Protein AF-A0A8J3GQY0-F1 (afdb_monomer_lite)

pLDDT: mean 91.69, std 11.31, range [43.56, 98.62]

Sequence (70 aa):
MELNVVPAIEGVFRVVVDGEPVGYVVEVGRVFVTLRGPVYNTSIEVGQSLEFEAAVRLLAREKLASRVGG

Foldseek 3Di:
DDWDWDDPDVQKIFIADPNATQFIWGDDPQKTWAWGDRDHVPTHTPDMDSDPVVSNVSSVVVVVVVVVVD

Secondary structure (DSSP, 8-state):
--EEEEEEETTEEEEEETTEEEEEEEEETTEEEEEESSSGGG-EEEEEESSHHHHHHHHHHHHHHHHH--

Radius of gyration: 11.13 Å; chains: 1; bounding box: 22×21×35 Å

Organism: NCBI:txid2708254

Structure (mmCIF, N/CA/C/O backbone):
data_AF-A0A8J3GQY0-F1
#
_entry.id   AF-A0A8J3GQY0-F1
#
loop_
_atom_site.group_PDB
_atom_site.id
_atom_site.type_symbol
_atom_site.label_atom_id
_atom_site.label_alt_id
_atom_site.label_comp_id
_atom_site.label_asym_id
_atom_site.label_entity_id
_atom_site.label_seq_id
_atom_site.pdbx_PDB_ins_code
_atom_site.Cartn_x
_atom_site.Cartn_y
_atom_site.Cartn_z
_atom_site.occupancy
_atom_site.B_iso_or_equiv
_atom_site.auth_seq_id
_atom_site.auth_comp_id
_atom_site.auth_asym_id
_atom_site.auth_atom_id
_atom_site.pdbx_PDB_model_num
ATOM 1 N N . MET A 1 1 ? -3.400 -10.806 -13.909 1.00 78.50 1 MET A N 1
ATOM 2 C CA . MET A 1 1 ? -2.737 -9.941 -12.926 1.00 78.50 1 MET A CA 1
ATOM 3 C C . MET A 1 1 ? -2.811 -10.645 -11.595 1.00 78.50 1 MET A C 1
ATOM 5 O O . MET A 1 1 ? -3.913 -10.880 -11.110 1.00 78.50 1 MET A O 1
ATOM 9 N N . GLU A 1 2 ? -1.666 -11.036 -11.066 1.00 90.12 2 GLU A N 1
ATOM 10 C CA . GLU A 1 2 ? -1.549 -11.577 -9.717 1.00 90.12 2 GLU A CA 1
ATOM 11 C C . GLU A 1 2 ? -1.317 -10.415 -8.747 1.00 90.12 2 GLU A C 1
ATOM 13 O O . GLU A 1 2 ? -0.446 -9.579 -8.982 1.00 90.12 2 GLU A O 1
ATOM 18 N N . LEU A 1 3 ? -2.132 -10.327 -7.696 1.00 93.94 3 LEU A N 1
ATOM 19 C CA . LEU A 1 3 ? -2.067 -9.267 -6.693 1.00 93.94 3 LEU A CA 1
ATOM 20 C C . LEU A 1 3 ? -1.761 -9.896 -5.340 1.00 93.94 3 LEU A C 1
ATOM 22 O O . LEU A 1 3 ? -2.586 -10.627 -4.798 1.00 93.94 3 LEU A O 1
ATOM 26 N N . ASN A 1 4 ? -0.600 -9.560 -4.793 1.00 96.56 4 ASN A N 1
ATOM 27 C CA . ASN A 1 4 ? -0.140 -10.034 -3.499 1.00 96.56 4 ASN A CA 1
ATOM 28 C C . ASN A 1 4 ? 0.034 -8.847 -2.550 1.00 96.56 4 ASN A C 1
ATOM 30 O O . ASN A 1 4 ? 0.568 -7.801 -2.923 1.00 96.56 4 ASN A O 1
ATOM 34 N N . VAL A 1 5 ? -0.411 -9.013 -1.307 1.00 97.50 5 VAL A N 1
ATOM 35 C CA . VAL A 1 5 ? -0.263 -8.011 -0.250 1.00 97.50 5 VAL A CA 1
ATOM 36 C C . VAL A 1 5 ? 0.529 -8.642 0.881 1.00 97.50 5 VAL A C 1
ATOM 38 O O . VAL A 1 5 ? 0.117 -9.651 1.448 1.00 97.50 5 VAL A O 1
ATOM 41 N N . VAL A 1 6 ? 1.691 -8.070 1.177 1.00 97.38 6 VAL A N 1
ATOM 42 C CA . VAL A 1 6 ? 2.666 -8.646 2.105 1.00 97.38 6 VAL A CA 1
ATOM 43 C C . VAL A 1 6 ? 2.902 -7.662 3.251 1.00 97.38 6 VAL A C 1
ATOM 45 O O . VAL A 1 6 ? 3.266 -6.515 2.980 1.00 97.38 6 VAL A O 1
ATOM 48 N N . PRO A 1 7 ? 2.730 -8.062 4.522 1.00 97.25 7 PRO A N 1
ATOM 49 C CA . PRO A 1 7 ? 3.122 -7.231 5.657 1.00 97.25 7 PRO A CA 1
ATOM 50 C C . PRO A 1 7 ? 4.617 -6.892 5.574 1.00 97.25 7 PRO A C 1
ATOM 52 O O . PRO A 1 7 ? 5.446 -7.783 5.392 1.00 97.25 7 PRO A O 1
ATOM 55 N N . ALA A 1 8 ? 4.967 -5.610 5.671 1.00 95.38 8 ALA A N 1
ATOM 56 C CA . ALA A 1 8 ? 6.356 -5.152 5.653 1.00 95.38 8 ALA A CA 1
ATOM 57 C C . ALA A 1 8 ? 6.855 -4.869 7.075 1.00 95.38 8 ALA A C 1
ATOM 59 O O . ALA A 1 8 ? 7.866 -5.420 7.498 1.00 95.38 8 ALA A O 1
ATOM 60 N N . ILE A 1 9 ? 6.114 -4.030 7.796 1.00 95.00 9 ILE A N 1
ATOM 61 C CA . ILE A 1 9 ? 6.240 -3.752 9.231 1.00 95.00 9 ILE A CA 1
ATOM 62 C C . ILE A 1 9 ? 4.830 -3.514 9.789 1.00 95.00 9 ILE A C 1
ATOM 64 O O . ILE A 1 9 ? 3.860 -3.507 9.029 1.00 95.00 9 ILE A O 1
ATOM 68 N N . GLU A 1 10 ? 4.698 -3.326 11.101 1.00 96.94 10 GLU A N 1
ATOM 69 C CA . GLU A 1 10 ? 3.409 -3.017 11.728 1.00 96.94 10 GLU A CA 1
ATOM 70 C C . GLU A 1 10 ? 2.730 -1.813 11.051 1.00 96.94 10 GLU A C 1
ATOM 72 O O . GLU A 1 10 ? 3.352 -0.770 10.846 1.00 96.94 10 GLU A O 1
ATOM 77 N N . GLY A 1 11 ? 1.472 -1.996 10.637 1.00 97.25 11 GLY A N 1
ATOM 78 C CA . GLY A 1 11 ? 0.683 -0.978 9.937 1.00 97.25 11 GLY A CA 1
ATOM 79 C C . GLY A 1 11 ? 1.113 -0.679 8.494 1.00 97.25 11 GLY A C 1
ATOM 80 O O . GLY A 1 11 ? 0.504 0.176 7.858 1.00 97.25 11 GLY A O 1
ATOM 81 N N . VAL A 1 12 ? 2.127 -1.355 7.937 1.00 98.06 12 VAL A N 1
ATOM 82 C CA . VAL A 1 12 ? 2.611 -1.115 6.566 1.00 98.06 12 VAL A CA 1
ATOM 83 C C . VAL A 1 12 ? 2.558 -2.392 5.740 1.00 98.06 12 VAL A C 1
ATOM 85 O O . VAL A 1 12 ? 3.227 -3.386 6.029 1.00 98.06 12 VAL A O 1
ATOM 88 N N . PHE A 1 13 ? 1.832 -2.330 4.631 1.00 98.44 13 PHE A N 1
ATOM 89 C CA . PHE A 1 13 ? 1.602 -3.449 3.727 1.00 98.44 13 PHE A CA 1
ATOM 90 C C . PHE A 1 13 ? 2.196 -3.136 2.360 1.00 98.44 13 PHE A C 1
ATOM 92 O O . PHE A 1 13 ? 1.837 -2.146 1.733 1.00 98.44 13 PHE A O 1
ATOM 99 N N . ARG A 1 14 ? 3.102 -3.976 1.866 1.00 98.12 14 ARG A N 1
ATOM 100 C CA . ARG A 1 14 ? 3.638 -3.874 0.507 1.00 98.12 14 ARG A CA 1
ATOM 101 C C . ARG A 1 14 ? 2.666 -4.515 -0.472 1.00 98.12 14 ARG A C 1
ATOM 103 O O . ARG A 1 14 ? 2.265 -5.661 -0.283 1.00 98.12 14 ARG A O 1
ATOM 110 N N . VAL A 1 15 ? 2.345 -3.803 -1.544 1.00 97.25 15 VAL A N 1
ATOM 111 C CA . VAL A 1 15 ? 1.524 -4.323 -2.637 1.00 97.25 15 VAL A CA 1
A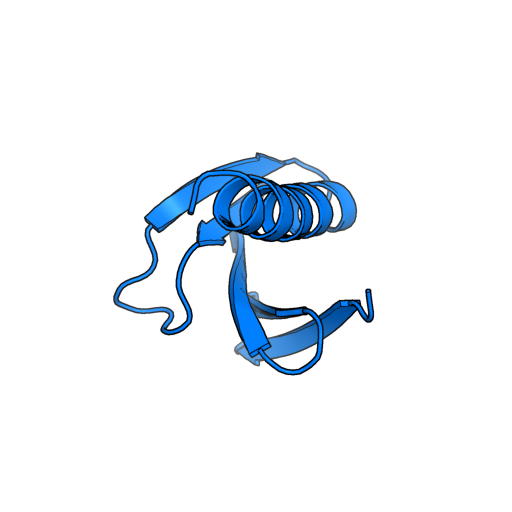TOM 112 C C . VAL A 1 15 ? 2.435 -4.735 -3.786 1.00 97.25 15 VAL A C 1
ATOM 11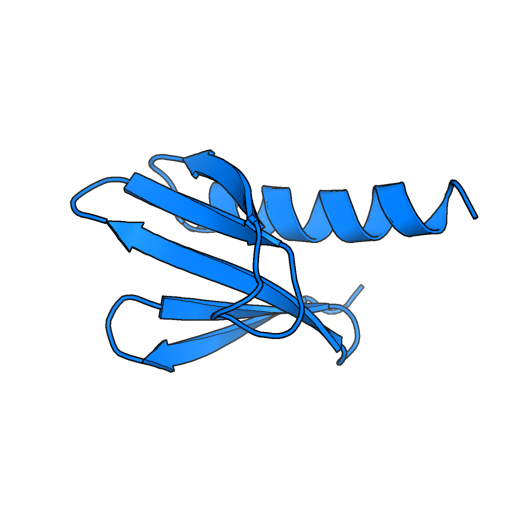4 O O . VAL A 1 15 ? 3.273 -3.957 -4.252 1.00 97.25 15 VAL A O 1
ATOM 117 N N . VAL A 1 16 ? 2.271 -5.976 -4.226 1.00 95.44 16 VAL A N 1
ATOM 118 C CA . VAL A 1 16 ? 3.045 -6.618 -5.285 1.00 95.44 16 VAL A CA 1
ATOM 119 C C . VAL A 1 16 ? 2.085 -7.019 -6.399 1.00 95.44 16 VAL A C 1
ATOM 121 O O . VAL A 1 16 ? 1.075 -7.676 -6.148 1.00 95.44 16 VAL A O 1
ATOM 124 N N . VAL A 1 17 ? 2.393 -6.616 -7.627 1.00 93.38 17 VAL A N 1
ATOM 125 C CA . VAL A 1 17 ? 1.601 -6.918 -8.822 1.00 93.38 17 VAL A CA 1
ATOM 126 C C . VAL A 1 17 ? 2.487 -7.655 -9.809 1.00 93.38 17 VAL A C 1
ATOM 128 O O . VAL A 1 17 ? 3.538 -7.140 -10.178 1.00 93.38 17 VAL A O 1
ATOM 131 N N . ASP A 1 18 ? 2.069 -8.850 -10.226 1.00 92.69 18 ASP A N 1
ATOM 132 C CA . ASP A 1 18 ? 2.821 -9.709 -11.152 1.00 92.69 18 ASP A CA 1
A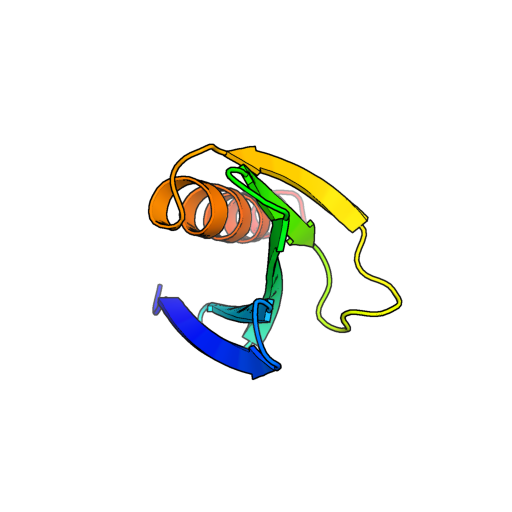TOM 133 C C . ASP A 1 18 ? 4.293 -9.906 -10.705 1.00 92.69 18 ASP A C 1
ATOM 135 O O . ASP A 1 18 ? 5.221 -9.882 -11.508 1.00 92.69 18 ASP A O 1
ATOM 139 N N . GLY A 1 19 ? 4.513 -10.051 -9.391 1.00 92.44 19 GLY A N 1
ATOM 140 C CA . GLY A 1 19 ? 5.841 -10.221 -8.785 1.00 92.44 19 GLY A CA 1
ATOM 141 C C . GLY A 1 19 ? 6.630 -8.927 -8.538 1.00 92.44 19 GLY A C 1
ATOM 142 O O . GLY A 1 19 ? 7.655 -8.967 -7.859 1.00 92.44 19 GLY A O 1
ATOM 143 N N . GLU A 1 20 ? 6.151 -7.769 -9.001 1.00 92.25 20 GLU A N 1
ATOM 144 C CA . GLU A 1 20 ? 6.827 -6.481 -8.823 1.00 92.25 20 GLU A CA 1
ATOM 145 C C . GLU A 1 20 ? 6.205 -5.641 -7.695 1.00 92.25 20 GLU A C 1
ATOM 147 O O . GLU A 1 20 ? 4.987 -5.439 -7.674 1.00 92.25 20 GLU A O 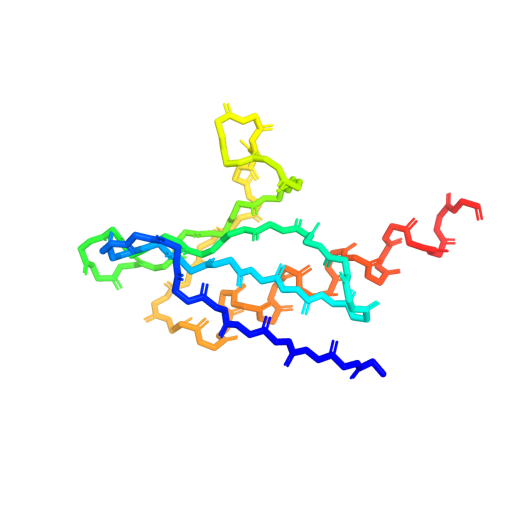1
ATOM 152 N N . PRO A 1 21 ? 7.004 -5.081 -6.768 1.00 93.94 21 PRO A N 1
ATOM 153 C CA . PRO A 1 21 ? 6.497 -4.140 -5.780 1.00 93.94 21 PRO A CA 1
ATOM 154 C C . PRO A 1 21 ? 6.077 -2.835 -6.461 1.00 93.94 21 PRO A C 1
ATOM 156 O O . PRO A 1 21 ? 6.884 -2.153 -7.093 1.00 93.94 21 PRO A O 1
ATOM 159 N N . VAL A 1 22 ? 4.807 -2.470 -6.312 1.00 95.38 22 VAL A N 1
ATOM 160 C CA . VAL A 1 22 ? 4.241 -1.251 -6.915 1.00 95.38 22 VAL A CA 1
ATOM 161 C C . VAL A 1 22 ? 4.105 -0.108 -5.913 1.00 95.38 22 VAL A C 1
ATOM 163 O O . VAL A 1 22 ? 4.048 1.061 -6.302 1.00 95.38 22 VAL A O 1
ATOM 166 N N . GLY A 1 23 ? 4.076 -0.432 -4.623 1.0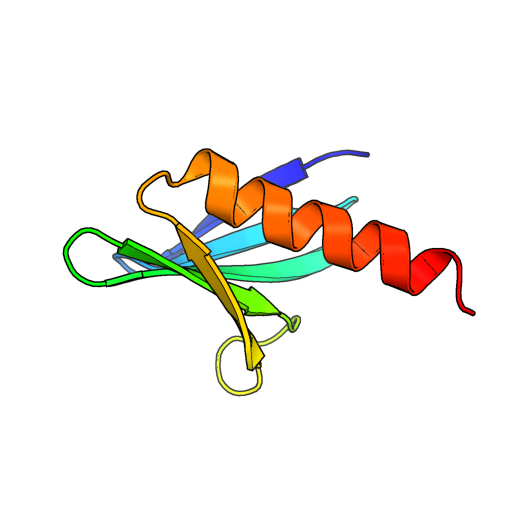0 97.00 23 GLY A N 1
ATOM 167 C CA . GLY A 1 23 ? 3.861 0.542 -3.567 1.00 97.00 23 GLY A CA 1
ATOM 168 C C . GLY A 1 23 ? 3.472 -0.092 -2.243 1.00 97.00 23 GLY A C 1
ATOM 169 O O . GLY A 1 23 ? 3.685 -1.286 -2.008 1.00 97.00 23 GLY A O 1
ATOM 170 N N . TYR A 1 24 ? 2.893 0.733 -1.383 1.00 98.31 24 TYR A N 1
ATOM 171 C CA . TYR A 1 24 ? 2.556 0.395 -0.014 1.00 98.31 24 TYR A CA 1
ATOM 172 C C . TYR A 1 24 ? 1.178 0.940 0.349 1.00 98.31 24 TYR A C 1
ATOM 174 O O . TYR A 1 24 ? 0.745 1.966 -0.171 1.00 98.31 24 TYR A O 1
ATOM 182 N N . VAL A 1 25 ? 0.510 0.262 1.270 1.00 98.31 25 VAL A N 1
ATOM 183 C CA . VAL A 1 25 ? -0.648 0.779 1.992 1.00 98.31 25 VAL A CA 1
ATOM 184 C C . VAL A 1 25 ? -0.244 0.926 3.452 1.00 98.31 25 VAL A C 1
ATOM 186 O O . VAL A 1 25 ? 0.309 -0.008 4.033 1.00 98.31 25 VAL A O 1
ATOM 189 N N . VAL A 1 26 ? -0.487 2.100 4.025 1.00 98.44 26 VAL A N 1
ATOM 190 C CA . VAL A 1 26 ? -0.125 2.441 5.403 1.00 98.44 26 VAL A CA 1
ATOM 191 C C . VAL A 1 26 ? -1.388 2.711 6.197 1.00 98.44 26 VAL A C 1
ATOM 193 O O . VAL A 1 26 ? -2.186 3.568 5.824 1.00 98.44 26 VAL A O 1
ATOM 196 N N . GLU A 1 27 ? -1.569 1.990 7.293 1.00 98.38 27 GLU A N 1
ATOM 197 C CA . GLU A 1 27 ? -2.609 2.261 8.273 1.00 98.38 27 GLU A CA 1
ATOM 198 C C . GLU A 1 27 ? -2.210 3.470 9.125 1.00 98.38 27 GLU A C 1
ATOM 200 O O . GLU A 1 27 ? -1.187 3.472 9.809 1.00 98.38 27 GLU A O 1
ATOM 205 N N . VAL A 1 28 ? -3.025 4.521 9.075 1.00 97.06 28 VAL A N 1
ATOM 206 C CA . VAL A 1 28 ? -2.842 5.753 9.843 1.00 97.06 28 VAL A CA 1
ATOM 207 C C . VAL A 1 28 ? -4.140 6.034 10.594 1.00 97.06 28 VAL A C 1
ATOM 209 O O . VAL A 1 28 ? -5.071 6.667 10.093 1.00 97.06 28 VAL A O 1
ATOM 212 N N . GLY A 1 29 ? -4.238 5.522 11.821 1.00 95.75 29 GLY A N 1
ATOM 213 C CA . GLY A 1 29 ? -5.450 5.635 12.631 1.00 95.75 29 GLY A CA 1
ATOM 214 C C . GLY A 1 29 ? -6.612 4.834 12.038 1.00 95.75 29 GLY A C 1
ATOM 215 O O . GLY A 1 29 ? -6.674 3.628 12.214 1.00 95.75 29 GLY A O 1
ATOM 216 N N . ARG A 1 30 ? -7.563 5.508 11.378 1.00 95.94 30 ARG A N 1
ATOM 217 C CA . ARG A 1 30 ? -8.731 4.865 10.730 1.00 95.94 30 ARG A CA 1
ATOM 218 C C . ARG A 1 30 ? -8.680 4.895 9.202 1.00 95.94 30 ARG A C 1
ATOM 220 O O . ARG A 1 30 ? -9.629 4.452 8.561 1.00 95.94 30 ARG A O 1
ATOM 227 N N . VAL A 1 31 ? -7.632 5.480 8.627 1.00 97.94 31 VAL A N 1
ATOM 228 C CA . VAL A 1 31 ? -7.462 5.602 7.177 1.00 97.94 31 VAL A CA 1
ATOM 229 C C . VAL A 1 31 ? -6.297 4.742 6.707 1.00 97.94 31 VAL A C 1
ATOM 231 O O . VAL A 1 31 ? -5.316 4.546 7.419 1.00 97.94 31 VAL A O 1
ATOM 234 N N . PHE A 1 32 ? -6.404 4.264 5.477 1.00 98.62 32 PHE A N 1
ATOM 235 C CA . PHE A 1 32 ? -5.369 3.553 4.750 1.00 98.62 32 PHE A CA 1
ATOM 236 C C . PHE A 1 32 ? -4.836 4.460 3.645 1.00 98.62 32 PHE A C 1
ATOM 238 O O . PHE A 1 32 ? -5.533 4.742 2.665 1.00 98.62 32 PHE A O 1
ATOM 245 N N . VAL A 1 33 ? -3.603 4.928 3.811 1.00 98.25 33 VAL A N 1
ATOM 246 C CA . VAL A 1 33 ? -2.899 5.790 2.859 1.00 98.25 33 VAL A CA 1
ATOM 247 C C . VAL A 1 33 ? -2.217 4.921 1.812 1.00 98.25 33 VAL A C 1
ATOM 249 O O . VAL A 1 33 ? -1.550 3.943 2.140 1.00 98.25 33 VAL A O 1
ATOM 252 N N . THR A 1 34 ? -2.381 5.269 0.543 1.00 98.12 34 THR A N 1
ATOM 253 C CA . THR A 1 34 ? -1.809 4.546 -0.593 1.00 98.12 34 THR A CA 1
ATOM 254 C C . THR A 1 34 ? -0.582 5.280 -1.107 1.00 98.12 34 THR A C 1
ATOM 256 O O . THR A 1 34 ? -0.679 6.417 -1.569 1.00 98.12 34 THR A O 1
ATOM 259 N N . LEU A 1 35 ? 0.570 4.617 -1.069 1.00 97.75 35 LEU A N 1
ATOM 260 C CA . LEU A 1 35 ? 1.852 5.156 -1.503 1.00 97.75 35 LEU A CA 1
ATOM 261 C C . LEU A 1 35 ? 2.356 4.406 -2.738 1.00 97.75 35 LEU A C 1
ATOM 263 O O . LEU A 1 35 ? 2.486 3.184 -2.720 1.00 97.75 35 LEU A O 1
ATOM 267 N N . ARG A 1 36 ? 2.683 5.125 -3.809 1.00 96.25 36 ARG A N 1
ATOM 268 C CA . ARG A 1 36 ? 3.222 4.576 -5.057 1.00 96.25 36 ARG A CA 1
ATOM 269 C C . ARG A 1 36 ? 4.739 4.662 -5.084 1.00 96.25 36 ARG A C 1
ATOM 271 O O . ARG A 1 36 ? 5.306 5.739 -4.921 1.00 96.25 36 ARG A O 1
ATOM 278 N N . GLY A 1 37 ? 5.386 3.546 -5.390 1.00 94.94 37 GLY A N 1
ATOM 279 C CA . GLY A 1 37 ? 6.832 3.456 -5.554 1.00 94.94 37 GLY A CA 1
ATOM 280 C C . GLY A 1 37 ? 7.384 2.165 -4.948 1.00 94.94 37 GLY A C 1
ATOM 281 O O . GLY A 1 37 ? 6.932 1.752 -3.885 1.00 94.94 37 GLY A O 1
ATOM 282 N N . PRO A 1 38 ? 8.380 1.526 -5.582 1.00 93.56 38 PRO A N 1
ATOM 283 C CA . PRO A 1 38 ? 8.885 0.220 -5.147 1.00 93.56 38 PRO A CA 1
ATOM 284 C C . PRO A 1 38 ? 9.640 0.261 -3.808 1.00 93.56 38 PRO A C 1
ATOM 286 O O . PRO A 1 38 ? 9.878 -0.785 -3.208 1.00 93.56 38 PRO A O 1
ATOM 289 N N . VAL A 1 39 ? 10.030 1.455 -3.346 1.00 94.81 39 VAL A N 1
ATOM 290 C CA . VAL A 1 39 ? 10.767 1.690 -2.100 1.00 94.81 39 VAL A CA 1
ATOM 291 C C . VAL A 1 39 ? 9.973 2.655 -1.225 1.00 94.81 39 VAL A C 1
ATOM 293 O O . VAL A 1 39 ? 9.640 3.755 -1.658 1.00 94.81 39 VAL A O 1
ATOM 296 N N . TYR A 1 40 ? 9.699 2.246 0.015 1.00 95.12 40 TYR A N 1
ATOM 297 C CA . TYR A 1 40 ? 8.834 2.975 0.949 1.00 95.12 40 TYR A CA 1
ATOM 298 C C . TYR A 1 40 ? 9.273 4.431 1.156 1.00 95.12 40 TYR A C 1
ATOM 300 O O . TYR A 1 40 ? 8.491 5.351 0.937 1.00 95.12 40 TYR A O 1
ATOM 308 N N . ASN A 1 41 ? 10.553 4.652 1.475 1.00 95.25 41 ASN A N 1
ATOM 309 C CA . ASN A 1 41 ? 11.096 5.979 1.800 1.00 95.25 41 ASN A CA 1
ATOM 310 C C . ASN A 1 41 ? 11.091 6.975 0.630 1.00 95.25 41 ASN A C 1
ATOM 312 O O . ASN A 1 41 ? 11.331 8.159 0.838 1.00 95.25 41 ASN A O 1
ATOM 316 N N . THR A 1 42 ? 10.863 6.505 -0.595 1.00 96.12 42 THR A N 1
ATOM 317 C CA . THR A 1 42 ? 10.810 7.343 -1.801 1.00 96.12 42 THR A CA 1
ATOM 318 C C . THR A 1 42 ? 9.455 7.245 -2.496 1.00 96.12 42 THR A C 1
ATOM 320 O O . THR A 1 42 ? 9.322 7.651 -3.650 1.00 96.12 42 THR A O 1
ATOM 323 N N . SER A 1 43 ? 8.469 6.634 -1.838 1.00 96.81 43 SER A N 1
ATOM 324 C CA . SER A 1 43 ? 7.125 6.483 -2.375 1.00 96.81 43 SER A CA 1
ATOM 325 C C . SER A 1 43 ? 6.323 7.776 -2.217 1.00 96.81 43 SER A C 1
ATOM 327 O O . SER A 1 43 ? 6.599 8.599 -1.346 1.00 96.81 43 SER A O 1
ATOM 329 N N . ILE A 1 44 ? 5.353 7.975 -3.105 1.00 96.38 44 ILE A N 1
ATOM 330 C CA . ILE A 1 44 ? 4.537 9.189 -3.177 1.00 96.38 44 ILE A CA 1
ATOM 331 C C . ILE A 1 44 ? 3.098 8.815 -2.861 1.00 96.38 44 ILE A C 1
ATOM 333 O O . ILE A 1 44 ? 2.577 7.855 -3.426 1.00 96.38 44 ILE A O 1
ATOM 337 N N . GLU A 1 45 ? 2.446 9.578 -1.994 1.00 96.31 45 GLU A N 1
ATOM 338 C CA . GLU A 1 45 ? 1.020 9.405 -1.740 1.00 96.31 45 GLU A CA 1
ATOM 339 C C . GLU A 1 45 ? 0.201 9.649 -3.012 1.00 96.31 45 GLU A C 1
ATOM 341 O O . GLU A 1 45 ? 0.354 10.664 -3.691 1.00 96.31 45 GLU A O 1
ATOM 346 N N . VAL A 1 46 ? -0.670 8.697 -3.337 1.00 95.69 46 VAL A N 1
ATOM 347 C CA . VAL A 1 46 ? -1.562 8.753 -4.506 1.00 95.69 46 VAL A CA 1
ATOM 348 C C . VAL A 1 46 ? -3.040 8.683 -4.127 1.00 95.69 46 VAL A C 1
ATOM 350 O O . VAL A 1 46 ? -3.905 8.800 -4.991 1.00 95.69 46 VAL A O 1
ATOM 353 N N . GLY A 1 47 ? -3.351 8.505 -2.843 1.00 96.06 47 GLY A N 1
ATOM 354 C CA . GLY A 1 47 ? -4.718 8.523 -2.345 1.00 96.06 47 GLY A CA 1
ATOM 355 C C . GLY A 1 47 ? -4.855 7.898 -0.966 1.00 96.06 47 GLY A C 1
ATOM 356 O O . GLY A 1 47 ? -3.893 7.402 -0.383 1.00 96.06 47 GLY A O 1
ATOM 357 N N . GLN A 1 48 ? -6.085 7.880 -0.466 1.00 97.25 48 GLN A N 1
ATOM 358 C CA . GLN A 1 48 ? -6.436 7.289 0.820 1.00 97.25 48 GLN A CA 1
ATOM 359 C C . GLN A 1 48 ? -7.850 6.708 0.785 1.00 97.25 48 GLN A C 1
ATOM 361 O O . GLN A 1 48 ? -8.682 7.124 -0.023 1.00 97.25 48 GLN A O 1
ATOM 366 N N . SER A 1 49 ? -8.124 5.754 1.671 1.00 97.81 49 SER A N 1
ATOM 367 C CA . SER A 1 49 ? -9.445 5.152 1.846 1.00 97.81 49 SER A CA 1
ATOM 368 C C . SER A 1 49 ? -9.687 4.762 3.302 1.00 97.81 49 SER A C 1
ATOM 370 O O . SER A 1 49 ? -8.746 4.508 4.044 1.00 97.81 49 SER A O 1
ATOM 372 N N . LEU A 1 50 ? -10.952 4.666 3.708 1.00 98.12 50 LEU A N 1
ATOM 373 C CA . LEU A 1 50 ? -11.335 4.050 4.985 1.00 98.12 50 LEU A CA 1
ATOM 374 C C . LEU A 1 50 ? -11.292 2.516 4.925 1.00 98.12 50 LEU A C 1
ATOM 376 O O . LEU A 1 50 ? -11.303 1.855 5.957 1.00 98.12 50 LEU A O 1
ATOM 380 N N . GLU A 1 51 ? -11.227 1.948 3.721 1.00 98.12 51 GLU A N 1
ATOM 381 C CA . GLU A 1 51 ? -11.201 0.507 3.495 1.00 98.12 51 GLU A CA 1
ATOM 382 C C . GLU A 1 51 ? -9.858 0.074 2.913 1.00 98.12 51 GLU A C 1
ATOM 384 O O . GLU A 1 51 ? -9.423 0.569 1.866 1.00 98.12 51 GLU A O 1
ATOM 389 N N . PHE A 1 52 ? -9.233 -0.903 3.566 1.00 97.62 52 PHE A N 1
ATOM 390 C CA . PHE A 1 52 ? -7.939 -1.444 3.163 1.00 97.62 52 PHE A CA 1
ATOM 391 C C . PHE A 1 52 ? -7.950 -1.976 1.725 1.00 97.62 52 PHE A C 1
ATOM 393 O O . PHE A 1 52 ? -7.089 -1.626 0.917 1.00 97.62 52 PHE A O 1
ATOM 400 N N . GLU A 1 53 ? -8.965 -2.767 1.364 1.00 97.19 53 GLU A N 1
ATOM 401 C CA . GLU A 1 53 ? -9.086 -3.328 0.015 1.00 97.19 53 GLU A CA 1
ATOM 402 C C . GLU A 1 53 ? -9.190 -2.245 -1.063 1.00 97.19 53 GLU A C 1
ATOM 404 O O . GLU A 1 53 ? -8.627 -2.386 -2.151 1.00 97.19 53 GLU A O 1
ATOM 409 N N . ALA A 1 54 ? -9.890 -1.147 -0.773 1.00 97.06 54 ALA A N 1
ATOM 410 C CA . ALA A 1 54 ? -10.024 -0.033 -1.699 1.00 97.06 54 ALA A CA 1
ATOM 411 C C . ALA A 1 54 ? -8.683 0.691 -1.911 1.00 97.06 54 ALA A C 1
ATOM 413 O O . ALA A 1 54 ? -8.340 0.994 -3.055 1.00 97.06 54 ALA A O 1
ATOM 414 N N . ALA A 1 55 ? -7.895 0.895 -0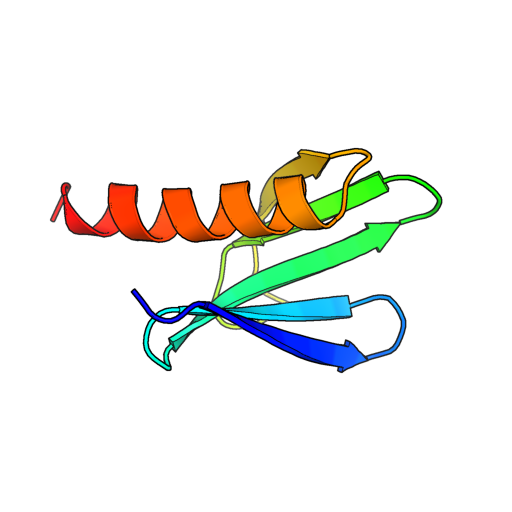.848 1.00 97.44 55 ALA A N 1
ATOM 415 C CA . ALA A 1 55 ? -6.540 1.447 -0.941 1.00 97.44 55 ALA A CA 1
ATOM 416 C C . ALA A 1 55 ? -5.612 0.551 -1.790 1.00 97.44 55 ALA A C 1
ATOM 418 O O . ALA A 1 55 ? -4.934 1.026 -2.702 1.00 97.44 55 ALA A O 1
ATOM 419 N N . VAL A 1 56 ? -5.658 -0.771 -1.588 1.00 96.81 56 VAL A N 1
ATOM 420 C CA . VAL A 1 56 ? -4.897 -1.733 -2.408 1.00 96.81 56 VAL A CA 1
ATOM 421 C C . VAL A 1 56 ? -5.320 -1.673 -3.883 1.00 96.81 56 VAL A C 1
ATOM 423 O O . VAL A 1 56 ? -4.471 -1.642 -4.780 1.00 96.81 56 VAL A O 1
ATOM 426 N N . ARG A 1 57 ? -6.629 -1.632 -4.167 1.00 94.12 57 ARG A N 1
ATOM 427 C CA . ARG A 1 57 ? -7.157 -1.551 -5.543 1.00 94.12 57 ARG A CA 1
ATOM 428 C C . ARG A 1 57 ? -6.765 -0.252 -6.245 1.00 94.12 57 ARG A C 1
ATOM 430 O O . ARG A 1 57 ? -6.548 -0.287 -7.456 1.00 94.12 57 ARG A O 1
ATOM 437 N N . LEU A 1 58 ? -6.669 0.864 -5.519 1.00 92.69 58 LEU A N 1
ATOM 438 C CA . LEU A 1 58 ? -6.201 2.144 -6.058 1.00 92.69 58 LEU A CA 1
ATOM 439 C C . LEU A 1 58 ? -4.783 1.994 -6.620 1.00 92.69 58 LEU A C 1
ATOM 441 O O . LEU A 1 58 ? -4.532 2.329 -7.776 1.00 92.69 58 LEU A O 1
ATOM 445 N N . LEU A 1 59 ? -3.891 1.372 -5.852 1.00 91.12 59 LEU A N 1
ATOM 446 C CA . LEU A 1 59 ? -2.504 1.155 -6.252 1.00 91.12 59 LEU A CA 1
ATOM 447 C C . LEU A 1 59 ? -2.356 0.179 -7.432 1.00 91.12 59 LEU A C 1
ATOM 449 O O . LEU A 1 59 ? -1.563 0.410 -8.345 1.00 91.12 59 LEU A O 1
ATOM 453 N N . ALA A 1 60 ? -3.146 -0.898 -7.451 1.00 88.81 60 ALA A N 1
ATOM 454 C CA . ALA A 1 60 ? -3.137 -1.860 -8.553 1.00 88.81 60 ALA A CA 1
ATOM 455 C C . ALA A 1 60 ? -3.608 -1.234 -9.882 1.00 88.81 60 ALA A C 1
ATOM 457 O O . ALA A 1 60 ? -3.077 -1.556 -10.945 1.00 88.81 60 ALA A O 1
ATOM 458 N N . ARG A 1 61 ? -4.576 -0.306 -9.833 1.00 87.25 61 ARG A N 1
ATOM 459 C CA . ARG A 1 61 ? -5.061 0.427 -11.016 1.00 87.25 61 ARG A CA 1
ATOM 460 C C . ARG A 1 61 ? -4.024 1.403 -11.566 1.00 87.25 61 ARG A C 1
ATOM 462 O O . ARG A 1 61 ? -3.856 1.463 -12.781 1.00 87.25 61 ARG A O 1
ATOM 469 N N . GLU A 1 62 ? -3.290 2.100 -10.701 1.00 78.62 62 GLU A N 1
ATOM 470 C CA . GLU A 1 62 ? -2.204 3.004 -11.111 1.00 78.62 62 GLU A CA 1
ATOM 471 C C . GLU A 1 62 ? -1.124 2.281 -11.935 1.00 78.62 62 GLU A C 1
ATOM 473 O O . GLU A 1 62 ? -0.651 2.807 -12.943 1.00 78.62 62 GLU A O 1
ATOM 478 N N . LYS A 1 63 ? -0.769 1.038 -11.569 1.00 75.44 63 LYS A N 1
ATOM 479 C CA . LYS A 1 63 ? 0.180 0.214 -12.345 1.00 75.44 63 LYS A CA 1
ATOM 480 C C . LYS A 1 63 ? -0.351 -0.141 -13.735 1.00 75.44 63 LYS A C 1
ATOM 482 O O . LYS A 1 63 ? 0.429 -0.244 -14.676 1.00 75.44 63 LYS A O 1
ATOM 487 N N . LEU A 1 64 ? -1.659 -0.351 -13.880 1.00 72.31 64 LEU A N 1
ATOM 488 C CA . LEU A 1 64 ? -2.263 -0.610 -15.188 1.00 72.31 64 LEU A CA 1
ATOM 489 C C . LEU A 1 64 ? -2.261 0.656 -16.048 1.00 72.31 64 LEU A C 1
ATOM 491 O O . LEU A 1 64 ? -1.876 0.587 -17.210 1.00 72.31 64 LEU A O 1
ATOM 495 N N . ALA A 1 65 ? -2.615 1.808 -15.476 1.00 72.38 65 ALA A N 1
ATOM 496 C CA . ALA A 1 65 ? -2.612 3.085 -16.188 1.00 72.38 65 ALA A CA 1
ATOM 497 C C . ALA A 1 65 ? -1.210 3.469 -16.697 1.00 72.38 65 ALA A C 1
ATOM 499 O O . ALA A 1 65 ? -1.070 3.911 -17.836 1.00 72.38 65 ALA A O 1
ATOM 500 N N . SER A 1 66 ? -0.159 3.225 -15.906 1.00 67.12 66 SER A N 1
ATOM 501 C CA . SER A 1 66 ? 1.222 3.514 -16.318 1.00 67.12 66 SER A CA 1
ATOM 502 C C . SER A 1 66 ? 1.755 2.598 -17.425 1.00 67.12 66 SER A C 1
ATOM 504 O O . SER A 1 66 ? 2.682 2.989 -18.126 1.00 67.12 66 SER A O 1
ATOM 506 N N . ARG A 1 67 ? 1.164 1.412 -17.633 1.00 63.84 67 ARG A N 1
ATOM 507 C CA . ARG A 1 67 ? 1.521 0.497 -18.737 1.00 63.84 67 ARG A CA 1
ATOM 508 C C . ARG A 1 67 ? 0.880 0.862 -20.076 1.00 63.84 67 ARG A C 1
ATOM 510 O O . ARG A 1 67 ? 1.341 0.373 -21.097 1.00 63.84 67 ARG A O 1
ATOM 517 N N . VAL A 1 68 ? -0.192 1.654 -20.077 1.00 59.22 68 VAL A N 1
ATOM 518 C CA . VAL A 1 68 ? -0.933 2.024 -21.301 1.00 59.22 68 VAL A CA 1
ATOM 519 C C . VAL A 1 68 ? -0.413 3.336 -21.906 1.00 59.22 68 VAL A C 1
ATOM 521 O O . VAL A 1 68 ? -0.661 3.616 -23.073 1.00 59.22 68 VAL A O 1
ATOM 524 N N . GLY A 1 69 ? 0.322 4.137 -21.128 1.00 53.94 69 GLY A N 1
ATOM 525 C CA . GLY A 1 69 ? 0.886 5.418 -21.563 1.00 53.94 69 GLY A CA 1
ATOM 526 C C . GLY A 1 69 ? 2.354 5.388 -22.011 1.00 53.94 69 GLY A C 1
ATOM 527 O O . GLY A 1 69 ? 2.935 6.465 -22.124 1.00 53.94 69 GLY A O 1
ATOM 528 N N . GLY A 1 70 ? 2.957 4.207 -22.200 1.00 43.56 70 GLY A N 1
ATOM 529 C CA . GLY A 1 70 ? 4.375 4.021 -22.550 1.00 43.56 70 GLY A CA 1
ATOM 530 C C . GLY A 1 70 ? 4.581 3.249 -23.844 1.00 43.56 70 GLY A C 1
ATOM 531 O O . GLY A 1 70 ? 3.739 2.373 -24.140 1.00 43.56 70 GLY A O 1
#